Protein AF-A0A139XK55-F1 (afdb_monomer_lite)

pLDDT: mean 73.94, std 10.57, range [48.0, 86.5]

Structure (mmCIF, N/CA/C/O backbone):
data_AF-A0A139XK55-F1
#
_entry.id   AF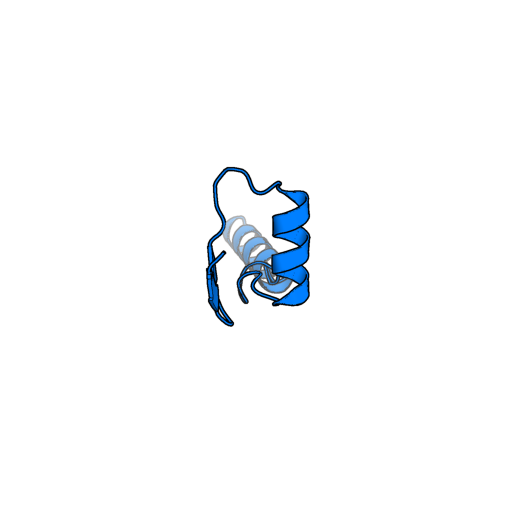-A0A139XK55-F1
#
loop_
_atom_site.group_PDB
_atom_site.id
_atom_site.type_symbol
_atom_site.label_atom_id
_atom_site.label_alt_id
_atom_site.label_comp_id
_atom_site.label_asym_id
_atom_site.label_entity_id
_atom_site.label_seq_id
_atom_site.pdbx_PDB_ins_code
_atom_site.Cartn_x
_atom_site.Cartn_y
_atom_site.Cartn_z
_atom_site.occupancy
_atom_site.B_iso_or_equiv
_atom_site.auth_seq_id
_atom_site.auth_comp_id
_atom_site.auth_asym_id
_atom_site.auth_atom_id
_atom_site.pdbx_PDB_model_num
ATOM 1 N N . LEU A 1 1 ? 11.887 -4.065 -6.300 1.00 70.69 1 LEU A N 1
ATOM 2 C CA . LEU A 1 1 ? 10.587 -3.992 -5.600 1.00 70.69 1 LEU A CA 1
ATOM 3 C C . LEU A 1 1 ? 10.497 -5.198 -4.682 1.00 70.69 1 LEU A C 1
ATOM 5 O O . LEU A 1 1 ? 10.723 -6.304 -5.154 1.00 70.69 1 LEU A O 1
ATOM 9 N N . ILE A 1 2 ? 10.267 -4.979 -3.390 1.00 78.62 2 ILE A N 1
ATOM 10 C CA . ILE A 1 2 ? 10.076 -6.050 -2.403 1.00 78.62 2 ILE A CA 1
ATOM 11 C C . ILE A 1 2 ? 8.647 -5.908 -1.898 1.00 78.62 2 ILE A C 1
ATOM 13 O O . ILE A 1 2 ? 8.278 -4.831 -1.438 1.00 78.62 2 ILE A O 1
ATOM 17 N N . ALA A 1 3 ? 7.847 -6.962 -2.016 1.00 75.31 3 ALA A N 1
ATOM 18 C CA . ALA A 1 3 ? 6.454 -6.962 -1.597 1.00 75.31 3 ALA A CA 1
ATOM 19 C C . ALA A 1 3 ? 6.147 -8.185 -0.731 1.00 75.31 3 ALA A C 1
ATOM 21 O O . ALA A 1 3 ? 6.696 -9.267 -0.923 1.00 75.31 3 ALA A O 1
ATOM 22 N N . ASN A 1 4 ? 5.271 -7.959 0.229 1.00 79.25 4 ASN A N 1
ATOM 23 C CA . ASN A 1 4 ? 4.731 -8.867 1.220 1.00 79.25 4 ASN A CA 1
ATOM 24 C C . ASN A 1 4 ? 3.218 -8.582 1.271 1.00 79.25 4 ASN A C 1
ATOM 26 O O . ASN A 1 4 ? 2.794 -7.454 1.012 1.00 79.25 4 ASN A O 1
ATOM 30 N N . ASP A 1 5 ? 2.420 -9.585 1.623 1.00 75.31 5 ASP A N 1
ATOM 31 C CA . ASP A 1 5 ? 0.975 -9.544 1.879 1.00 75.31 5 ASP A CA 1
ATOM 32 C C . ASP A 1 5 ? 0.468 -8.288 2.617 1.00 75.31 5 ASP A C 1
ATOM 34 O O . ASP A 1 5 ? -0.696 -7.921 2.472 1.00 75.31 5 ASP A O 1
ATOM 38 N N . TRP A 1 6 ? 1.311 -7.624 3.414 1.00 75.38 6 TRP A N 1
ATOM 39 C CA . TRP A 1 6 ? 0.959 -6.410 4.161 1.00 75.38 6 TRP A CA 1
ATOM 40 C C . TRP A 1 6 ? 1.891 -5.207 3.948 1.00 75.38 6 TRP A C 1
ATOM 42 O O . TRP A 1 6 ? 1.685 -4.177 4.589 1.00 75.38 6 TRP A O 1
ATOM 52 N N . ALA A 1 7 ? 2.894 -5.292 3.069 1.00 75.81 7 ALA A N 1
ATOM 53 C CA . ALA A 1 7 ? 3.791 -4.168 2.785 1.00 75.81 7 ALA A CA 1
ATOM 54 C C . ALA A 1 7 ? 4.489 -4.311 1.427 1.00 75.81 7 ALA A C 1
ATOM 56 O O . ALA A 1 7 ? 5.018 -5.373 1.112 1.00 75.81 7 ALA A O 1
ATOM 57 N N . ALA A 1 8 ? 4.581 -3.229 0.655 1.00 76.94 8 ALA A N 1
ATOM 58 C CA . ALA A 1 8 ? 5.406 -3.170 -0.549 1.00 76.94 8 ALA A CA 1
ATOM 59 C C . ALA A 1 8 ? 6.339 -1.957 -0.501 1.00 76.94 8 ALA A C 1
ATOM 61 O O . ALA A 1 8 ? 5.915 -0.848 -0.193 1.00 76.94 8 ALA A O 1
ATOM 62 N N . PHE A 1 9 ? 7.610 -2.182 -0.824 1.00 79.31 9 PHE A N 1
ATOM 63 C CA . PHE A 1 9 ? 8.643 -1.161 -0.931 1.00 79.31 9 PHE A CA 1
ATOM 64 C C . PHE A 1 9 ? 9.143 -1.090 -2.374 1.00 79.31 9 PHE A C 1
ATOM 66 O O . PHE A 1 9 ? 9.608 -2.079 -2.963 1.00 79.31 9 PHE A O 1
ATOM 73 N N . CYS A 1 10 ? 9.057 0.104 -2.943 1.00 80.44 10 CYS A N 1
ATOM 74 C CA . CYS A 1 10 ? 9.480 0.426 -4.296 1.00 80.44 10 CYS A CA 1
ATOM 75 C C . CYS A 1 10 ? 10.493 1.581 -4.280 1.00 80.44 10 CYS A C 1
ATOM 77 O O . CYS A 1 10 ? 10.570 2.342 -3.318 1.00 80.44 10 CYS A O 1
ATOM 79 N N . GLY A 1 11 ? 11.323 1.663 -5.323 1.00 82.12 11 GLY A N 1
ATOM 80 C CA . GLY A 1 11 ? 12.313 2.734 -5.458 1.00 82.12 11 GLY A CA 1
ATOM 81 C C . GLY A 1 11 ? 11.645 4.078 -5.747 1.00 82.12 11 GLY A C 1
ATOM 82 O O . GLY A 1 11 ? 10.531 4.103 -6.272 1.00 82.12 11 GLY A O 1
ATOM 83 N N . MET A 1 12 ? 12.337 5.179 -5.437 1.00 77.75 12 MET A N 1
ATOM 84 C CA . MET A 1 12 ? 11.849 6.557 -5.626 1.00 77.75 12 MET A CA 1
ATOM 85 C C . MET A 1 12 ? 11.460 6.875 -7.081 1.00 77.75 12 MET A C 1
ATOM 87 O O . MET A 1 12 ? 10.630 7.747 -7.308 1.00 77.75 12 MET A O 1
ATOM 91 N N . ASP A 1 13 ? 11.995 6.127 -8.048 1.00 81.12 13 ASP A N 1
ATOM 92 C CA . ASP A 1 13 ? 11.677 6.270 -9.473 1.00 81.12 13 ASP A CA 1
ATOM 93 C C . ASP A 1 13 ? 10.300 5.694 -9.862 1.00 81.12 13 ASP A C 1
ATOM 95 O O . ASP A 1 13 ? 9.848 5.881 -10.989 1.00 81.12 13 ASP A O 1
ATOM 99 N N . THR A 1 14 ? 9.626 4.975 -8.954 1.00 81.62 14 THR A N 1
ATOM 100 C CA . THR A 1 14 ? 8.310 4.374 -9.228 1.00 81.62 14 THR A CA 1
ATOM 101 C C . THR A 1 14 ? 7.243 5.456 -9.208 1.00 81.62 14 THR A C 1
ATOM 103 O O . THR A 1 14 ? 7.100 6.190 -8.228 1.00 81.62 14 THR A O 1
ATOM 106 N N . THR A 1 15 ? 6.458 5.548 -10.275 1.00 80.56 15 THR A N 1
ATOM 107 C CA . THR A 1 15 ? 5.423 6.579 -10.371 1.00 80.56 15 THR A CA 1
ATOM 108 C C . THR A 1 15 ? 4.234 6.269 -9.461 1.00 80.56 15 THR A C 1
ATOM 110 O O . THR A 1 15 ? 3.895 5.112 -9.205 1.00 80.56 15 THR A O 1
ATOM 113 N N . ALA A 1 16 ? 3.547 7.315 -8.989 1.00 77.06 16 ALA A N 1
ATOM 114 C CA . ALA A 1 16 ? 2.392 7.177 -8.095 1.00 77.06 16 ALA A CA 1
ATOM 115 C C . ALA A 1 16 ? 1.280 6.280 -8.677 1.00 77.06 16 ALA A C 1
ATOM 117 O O . ALA A 1 16 ? 0.565 5.607 -7.938 1.00 77.06 16 ALA A O 1
ATOM 118 N N . THR A 1 17 ? 1.149 6.227 -10.004 1.00 82.00 17 THR A N 1
ATOM 119 C CA . THR A 1 17 ? 0.178 5.369 -10.692 1.00 82.00 17 THR A CA 1
ATOM 120 C C . THR A 1 17 ? 0.565 3.895 -10.662 1.00 82.00 17 THR A C 1
ATOM 122 O O . THR A 1 17 ? -0.300 3.048 -10.452 1.00 82.00 17 THR A O 1
ATOM 125 N N . GLU A 1 18 ? 1.846 3.567 -10.833 1.00 84.12 18 GLU A N 1
ATOM 126 C CA . GLU A 1 18 ? 2.337 2.189 -10.711 1.00 84.12 18 GLU A CA 1
ATOM 127 C C . GLU A 1 18 ? 2.203 1.695 -9.269 1.00 84.12 18 GLU A C 1
ATOM 129 O O . GLU A 1 18 ? 1.760 0.568 -9.042 1.00 84.12 18 GLU A O 1
ATOM 134 N N . LEU A 1 19 ? 2.485 2.565 -8.292 1.00 79.00 19 LEU A N 1
ATOM 135 C CA . LEU A 1 19 ? 2.274 2.262 -6.879 1.00 79.00 19 LEU A CA 1
ATOM 136 C C . LEU A 1 19 ? 0.793 1.980 -6.577 1.00 79.00 19 LEU A C 1
ATOM 138 O O . LEU A 1 19 ? 0.480 0.968 -5.953 1.00 79.00 19 LEU A O 1
ATOM 142 N N . ALA A 1 20 ? -0.125 2.788 -7.119 1.00 80.88 20 ALA A N 1
ATOM 143 C CA . ALA A 1 20 ? -1.567 2.574 -6.972 1.00 80.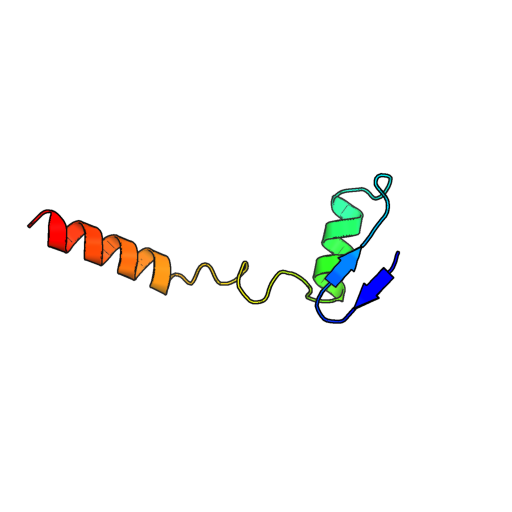88 20 ALA A CA 1
ATOM 144 C C . ALA A 1 20 ? -2.049 1.247 -7.593 1.00 80.88 20 ALA A C 1
ATOM 146 O O . ALA A 1 20 ? -2.964 0.602 -7.074 1.00 80.88 20 ALA A O 1
ATOM 147 N N . VAL A 1 21 ? -1.438 0.802 -8.696 1.00 83.56 21 VAL A N 1
ATOM 148 C CA . VAL A 1 21 ? -1.736 -0.504 -9.307 1.00 83.56 21 VAL A CA 1
ATOM 149 C C . VAL A 1 21 ? -1.237 -1.647 -8.421 1.00 83.56 21 VAL A C 1
ATOM 151 O O . VAL A 1 21 ? -1.979 -2.605 -8.193 1.00 83.56 21 VAL A O 1
ATOM 154 N N . VAL A 1 22 ? -0.026 -1.541 -7.870 1.00 81.94 22 VAL A N 1
ATOM 155 C CA . VAL A 1 22 ? 0.540 -2.543 -6.951 1.00 81.94 22 VAL A CA 1
ATOM 156 C C . VAL A 1 22 ? -0.298 -2.650 -5.675 1.00 81.94 22 VAL A C 1
ATOM 158 O O . VAL A 1 22 ? -0.673 -3.754 -5.281 1.00 81.94 22 VAL A O 1
ATOM 161 N N . GLU A 1 23 ? -0.685 -1.524 -5.078 1.00 78.62 23 GLU A N 1
ATOM 162 C CA . GLU A 1 23 ? -1.578 -1.491 -3.914 1.00 78.62 23 GLU A CA 1
ATOM 163 C C . GLU A 1 23 ? -2.923 -2.167 -4.194 1.00 78.62 23 GLU A C 1
ATOM 165 O O . GLU A 1 23 ? -3.453 -2.877 -3.337 1.00 78.62 23 GLU A O 1
ATOM 170 N N . ARG A 1 24 ? -3.465 -1.989 -5.404 1.00 78.88 24 ARG A N 1
ATOM 171 C CA . ARG A 1 24 ? -4.750 -2.566 -5.812 1.00 78.88 24 ARG A CA 1
ATOM 172 C C . ARG A 1 24 ? -4.672 -4.066 -6.098 1.00 78.88 24 ARG A C 1
ATOM 174 O O . ARG A 1 24 ? -5.612 -4.783 -5.757 1.00 78.88 24 ARG A O 1
ATOM 181 N N . ILE A 1 25 ? -3.579 -4.543 -6.696 1.00 81.94 25 ILE A N 1
ATOM 182 C CA . ILE A 1 25 ? -3.354 -5.970 -6.982 1.00 81.94 25 ILE A CA 1
ATOM 183 C C . ILE A 1 25 ? -3.109 -6.742 -5.684 1.00 81.94 25 ILE A C 1
ATOM 185 O O . ILE A 1 25 ? -3.741 -7.771 -5.449 1.00 81.94 25 ILE A O 1
ATOM 189 N N . PHE A 1 26 ? -2.234 -6.223 -4.824 1.00 79.31 26 PHE A N 1
ATOM 190 C CA . PHE A 1 26 ? -1.864 -6.889 -3.577 1.00 79.31 26 PHE A CA 1
ATOM 191 C C . PHE A 1 26 ? -2.794 -6.555 -2.403 1.00 79.31 26 PHE A C 1
ATOM 193 O O . PHE A 1 26 ? -2.665 -7.150 -1.339 1.00 79.31 26 PHE A O 1
ATOM 200 N N . LYS A 1 27 ? -3.754 -5.634 -2.581 1.00 76.94 27 LYS A N 1
ATOM 201 C CA . LYS A 1 27 ? -4.690 -5.177 -1.534 1.00 76.94 27 LYS A CA 1
ATOM 202 C C . LYS A 1 27 ? -3.967 -4.696 -0.263 1.00 76.94 27 LYS A C 1
ATOM 204 O O . LYS A 1 27 ? -4.479 -4.861 0.841 1.00 76.94 27 LYS A O 1
ATOM 209 N N . ILE A 1 28 ? -2.785 -4.096 -0.436 1.00 71.75 28 ILE A N 1
ATOM 210 C CA . ILE A 1 28 ? -1.891 -3.655 0.654 1.00 71.75 28 ILE A CA 1
ATOM 211 C C . ILE A 1 28 ? -2.411 -2.383 1.322 1.00 71.75 28 ILE A C 1
ATOM 213 O O . ILE A 1 28 ? -1.972 -2.074 2.426 1.00 71.75 28 ILE A O 1
ATOM 217 N N . ALA A 1 29 ? -3.364 -1.678 0.689 1.00 66.62 29 ALA A N 1
ATOM 218 C CA . ALA A 1 29 ? -4.076 -0.555 1.288 1.00 66.62 29 ALA A CA 1
ATOM 219 C C . ALA A 1 29 ? -4.457 -0.943 2.712 1.00 66.62 29 ALA A C 1
ATOM 221 O O . ALA A 1 29 ? -5.293 -1.830 2.909 1.00 66.62 29 ALA A O 1
ATOM 222 N N . THR A 1 30 ? -3.746 -0.334 3.668 1.00 57.38 30 THR A N 1
ATOM 223 C CA . THR A 1 30 ? -3.786 -0.635 5.092 1.00 57.38 30 THR A CA 1
ATOM 224 C C . THR A 1 30 ? -5.204 -1.045 5.433 1.00 57.38 30 THR A C 1
ATOM 226 O O . THR A 1 30 ? -6.125 -0.263 5.198 1.00 57.38 30 THR A O 1
ATOM 229 N N . ARG A 1 31 ? -5.409 -2.259 5.956 1.00 53.47 31 ARG A N 1
ATOM 230 C CA . ARG A 1 31 ? -6.729 -2.783 6.370 1.00 53.47 31 ARG A CA 1
ATOM 231 C C . ARG A 1 31 ? -7.566 -1.777 7.194 1.00 53.47 31 ARG A C 1
ATOM 233 O O . ARG A 1 31 ? -8.773 -1.948 7.313 1.00 53.47 31 ARG A O 1
ATOM 240 N N . ASN A 1 32 ? -6.924 -0.726 7.712 1.00 50.94 32 ASN A N 1
ATOM 241 C CA . ASN A 1 32 ? -7.482 0.387 8.472 1.00 50.94 32 ASN A CA 1
ATOM 242 C C . ASN A 1 32 ? -7.711 1.708 7.694 1.00 50.94 32 ASN A C 1
ATOM 244 O O . ASN A 1 32 ? -8.414 2.561 8.211 1.00 50.94 32 ASN A O 1
ATOM 248 N N . GLN A 1 33 ? -7.164 1.934 6.491 1.00 51.41 33 GLN A N 1
ATOM 249 C CA . GLN A 1 33 ? -7.308 3.223 5.782 1.00 51.41 33 GLN A CA 1
ATOM 250 C C . GLN A 1 33 ? -8.514 3.293 4.839 1.00 51.41 33 GLN A C 1
ATOM 252 O O . GLN A 1 33 ? -9.097 4.361 4.688 1.00 51.41 33 GLN A O 1
ATOM 257 N N . GLN A 1 34 ? -8.956 2.173 4.256 1.00 51.25 34 GLN A N 1
ATOM 258 C CA . GLN A 1 34 ? -10.2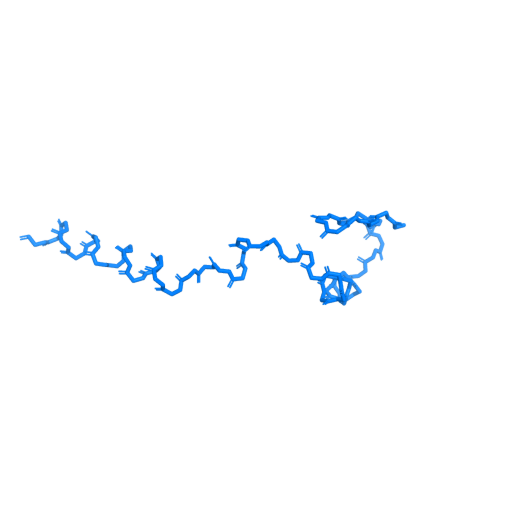34 2.152 3.518 1.00 51.25 34 GLN A CA 1
ATOM 259 C C . GLN A 1 34 ? -11.458 2.063 4.442 1.00 51.25 34 GLN A C 1
ATOM 261 O O . GLN A 1 34 ? -12.585 2.279 4.006 1.00 51.25 34 GLN A O 1
ATOM 266 N N . LYS A 1 35 ? -11.227 1.796 5.731 1.00 48.00 35 LYS A N 1
ATOM 267 C CA . LYS A 1 35 ? -12.201 1.915 6.814 1.00 48.00 35 LYS A CA 1
ATOM 268 C C . LYS A 1 35 ? -11.847 3.110 7.706 1.00 48.00 35 LYS A C 1
ATOM 270 O O . LYS A 1 35 ? -11.690 2.972 8.910 1.00 48.00 35 LYS A O 1
ATOM 275 N N . LEU A 1 36 ? -11.834 4.314 7.140 1.00 52.12 36 LEU A N 1
ATOM 276 C CA . LEU A 1 36 ? -12.512 5.393 7.861 1.00 52.12 36 LEU A CA 1
ATOM 277 C C . LEU A 1 36 ? -13.983 4.980 7.854 1.00 52.12 36 LEU A C 1
ATOM 279 O O . LEU A 1 36 ? -14.709 5.234 6.893 1.00 52.12 36 LEU A O 1
ATOM 283 N N . ASN A 1 37 ? -14.360 4.144 8.826 1.00 57.31 37 ASN A N 1
ATOM 284 C CA . ASN A 1 37 ? -15.704 3.610 8.903 1.00 57.31 37 ASN A CA 1
ATOM 285 C C . ASN A 1 37 ? -16.622 4.829 8.939 1.00 57.31 37 ASN A C 1
ATOM 287 O O . ASN A 1 37 ? -16.431 5.699 9.782 1.00 57.31 37 ASN A O 1
ATOM 291 N N . LEU A 1 38 ? -17.638 4.892 8.078 1.00 59.03 38 LEU A N 1
ATOM 292 C CA . LEU A 1 38 ? -18.718 5.876 8.234 1.00 59.03 38 LEU A CA 1
ATOM 293 C C . LEU A 1 38 ? -19.241 5.924 9.684 1.00 59.03 38 LEU A C 1
ATOM 295 O O . LEU A 1 38 ? -19.727 6.952 10.136 1.00 59.03 38 LEU A O 1
ATOM 299 N N . VAL A 1 39 ? -19.118 4.806 10.406 1.00 65.12 39 VAL A N 1
ATOM 300 C CA . VAL A 1 39 ? -19.420 4.679 11.831 1.00 65.12 39 VAL A CA 1
ATOM 301 C C . VAL A 1 39 ? -18.499 5.531 12.708 1.00 65.12 39 VAL A C 1
ATOM 303 O O . VAL A 1 39 ? -19.010 6.150 13.627 1.00 65.12 39 VAL A O 1
ATOM 306 N N . ASP A 1 40 ? -17.194 5.606 12.431 1.00 68.94 40 ASP A N 1
ATOM 307 C CA . ASP A 1 40 ? -16.238 6.411 13.211 1.00 68.94 40 ASP A CA 1
ATOM 308 C C . ASP A 1 40 ? -16.460 7.916 12.992 1.00 68.94 40 ASP A C 1
ATOM 310 O O . ASP A 1 40 ? -16.360 8.709 13.923 1.00 68.94 40 ASP A O 1
ATOM 314 N N . ASP A 1 41 ? -16.831 8.318 11.773 1.00 72.50 41 ASP A N 1
ATOM 315 C CA . ASP A 1 41 ? -17.233 9.700 11.482 1.00 72.50 41 ASP A CA 1
ATOM 316 C C . ASP A 1 41 ? -18.574 10.057 12.158 1.00 72.50 41 ASP A C 1
ATOM 318 O O . ASP A 1 41 ? -18.716 11.133 12.742 1.00 72.50 41 ASP A O 1
ATOM 322 N N . LEU A 1 42 ? -19.543 9.132 12.154 1.00 75.69 42 LEU A N 1
ATOM 323 C CA . LEU A 1 42 ? -20.844 9.323 12.800 1.00 75.69 42 LEU A CA 1
ATOM 324 C C . LEU A 1 42 ? -20.742 9.371 14.334 1.00 75.69 42 LEU A C 1
ATOM 326 O O . LEU A 1 42 ? -21.394 10.211 14.952 1.00 75.69 42 LEU A O 1
ATOM 330 N N . THR A 1 43 ? -19.933 8.508 14.954 1.00 79.38 43 THR A N 1
ATOM 331 C CA . THR A 1 43 ? -19.717 8.500 16.413 1.00 79.38 43 THR A CA 1
ATOM 332 C C . THR A 1 43 ? -18.937 9.723 16.878 1.00 79.38 43 THR A C 1
ATOM 334 O O . THR A 1 43 ? -19.254 10.285 17.928 1.00 79.38 43 THR A O 1
ATOM 337 N N . LEU A 1 44 ? -17.968 10.198 16.089 1.00 79.38 44 LEU A N 1
ATOM 338 C CA . LEU A 1 44 ? -17.280 11.460 16.358 1.00 79.38 44 LEU A CA 1
ATOM 339 C C . LEU A 1 44 ? -18.265 12.634 16.282 1.00 79.38 44 LEU A C 1
ATOM 341 O O . LEU A 1 44 ? -18.308 13.465 17.191 1.00 79.38 44 LEU 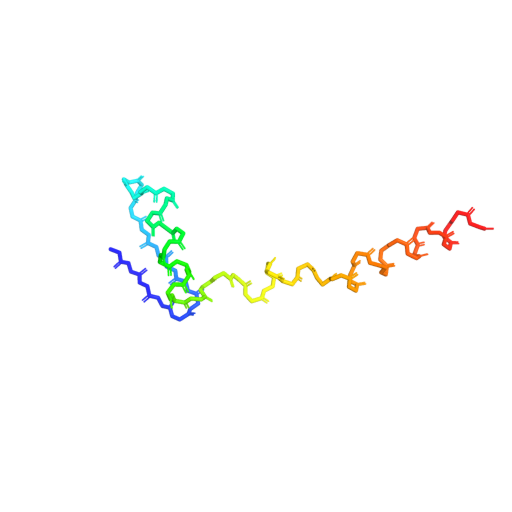A O 1
ATOM 345 N N . ARG A 1 45 ? -19.122 12.668 15.253 1.00 80.94 45 ARG A N 1
ATOM 346 C CA . ARG A 1 45 ? -20.176 13.684 15.121 1.00 80.94 45 ARG A CA 1
ATOM 347 C C . ARG A 1 45 ? -21.173 13.663 16.277 1.00 80.94 45 ARG A C 1
ATOM 349 O O . ARG A 1 45 ? -21.482 14.733 16.792 1.00 80.94 45 ARG A O 1
ATOM 356 N N . SER A 1 46 ? -21.653 12.494 16.709 1.00 83.94 46 SER A N 1
ATOM 357 C CA . SER A 1 46 ? -22.594 12.420 17.837 1.00 83.94 46 SER A CA 1
ATOM 358 C C . SER A 1 46 ? -21.942 12.856 19.149 1.00 83.94 46 SER A C 1
ATOM 36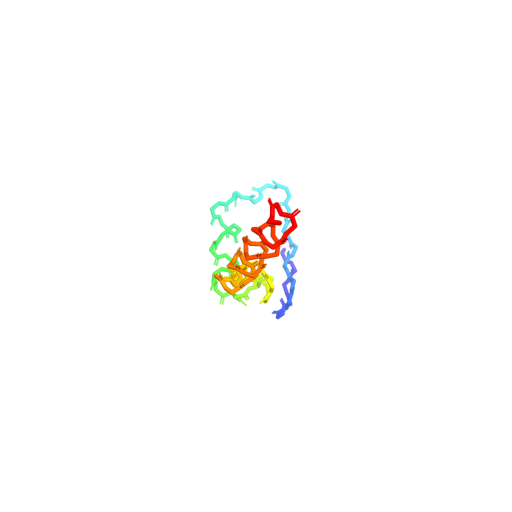0 O O . SER A 1 46 ? -22.556 13.589 19.913 1.00 83.94 46 SER A O 1
ATOM 362 N N . SER A 1 47 ? -20.678 12.482 19.373 1.00 84.12 47 SER A N 1
ATOM 363 C CA . SER A 1 47 ? -19.940 12.868 20.581 1.00 84.12 47 SER A CA 1
ATOM 364 C C . SER A 1 47 ? -19.766 14.384 20.680 1.00 84.12 47 SER A C 1
ATOM 366 O O . SER A 1 47 ? -19.907 14.951 21.758 1.00 84.12 47 SER A O 1
ATOM 368 N N . LEU A 1 48 ? -19.503 15.063 19.556 1.00 86.50 48 LEU A N 1
ATOM 369 C CA . LEU A 1 48 ? -19.427 16.526 19.533 1.00 86.50 48 LEU A CA 1
ATOM 370 C C . LEU A 1 48 ? -20.785 17.187 19.816 1.00 86.50 48 LEU A C 1
ATOM 372 O O . LEU A 1 48 ? -20.827 18.207 20.502 1.00 86.50 48 LEU A O 1
ATOM 376 N N . ILE A 1 49 ? -21.884 16.613 19.321 1.00 85.56 49 ILE A N 1
ATOM 377 C CA . ILE A 1 49 ? -23.243 17.121 19.570 1.00 85.56 49 ILE A CA 1
ATOM 378 C C . ILE A 1 49 ? -23.598 17.009 21.058 1.00 85.56 49 ILE A C 1
ATOM 380 O O . ILE A 1 49 ? -24.088 17.981 21.626 1.00 85.56 49 ILE A O 1
ATOM 384 N N . ASP A 1 50 ? -23.277 15.883 21.701 1.00 84.69 50 ASP A N 1
ATOM 385 C CA . ASP A 1 50 ? -23.518 15.682 23.137 1.00 84.69 50 ASP A CA 1
ATOM 386 C C . ASP A 1 50 ? -22.684 16.626 24.018 1.00 84.69 50 ASP A C 1
ATOM 388 O O . ASP A 1 50 ? -23.145 17.037 25.075 1.00 84.69 50 ASP A O 1
ATOM 392 N N . THR A 1 51 ? -21.475 17.017 23.594 1.00 82.31 51 THR A N 1
ATOM 393 C CA . THR A 1 51 ? -20.660 17.995 24.347 1.00 82.31 51 THR A CA 1
ATOM 394 C C . THR A 1 51 ? -21.132 19.443 24.216 1.00 82.31 51 THR A C 1
ATOM 396 O O . THR A 1 51 ? -20.700 20.293 24.992 1.00 82.31 51 THR A O 1
ATOM 399 N N . LEU A 1 52 ? -21.959 19.739 23.210 1.00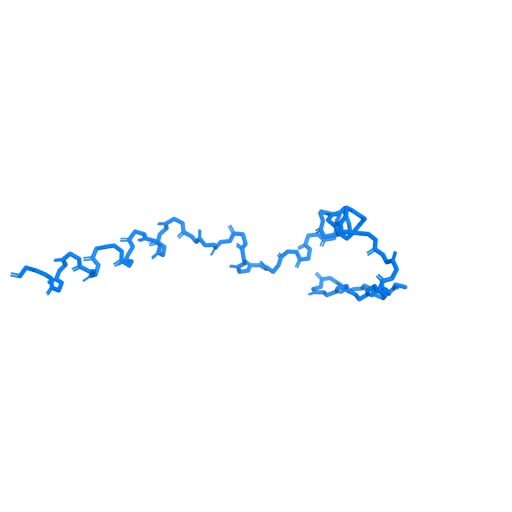 73.44 52 LEU A N 1
ATOM 400 C CA . LEU A 1 52 ? -22.465 21.086 22.934 1.00 73.44 52 LEU A CA 1
ATOM 401 C C . LEU A 1 52 ? -23.895 21.300 23.472 1.00 73.44 52 LEU A C 1
ATOM 403 O O . LEU A 1 52 ? -24.403 22.420 23.387 1.00 73.44 52 LEU A O 1
ATOM 407 N N . SER A 1 53 ? -24.531 20.245 23.997 1.00 62.81 53 SER A N 1
ATOM 408 C CA . SER A 1 53 ? -25.832 20.279 24.680 1.00 62.81 53 SER A CA 1
ATOM 409 C C . SER A 1 53 ? -25.683 20.427 26.190 1.00 62.81 53 SER A C 1
ATOM 411 O O . SER A 1 53 ? -26.674 20.915 26.780 1.00 62.81 53 SER A O 1
#

Secondary structure (DSSP, 8-state):
-EEETTEEE--TTS-HHHHHHHHHHHT-S-TTTTT--HHHHHHHHHHHHHHH-

Organism: NCBI:txid1074872

Radius of gyration: 17.33 Å; chains: 1; bounding box: 38×31×35 Å

Foldseek 3Di:
DDDDLQDDDDDPPDDPVNVVVVCVVSVNCHPCPVPPPVVVVVVVVVVVVVVVD

InterPro domains:
  IPR002769 Translation initiation factor IF6 [PTHR10784] (2-51)

Sequence (53 aa):
LIANDWAAFCGMDTTATELAVVERIFKIATRNQQKLNLVDDLTLRSSLIDTLS